Protein AF-A0A7S2XGD7-F1 (afdb_monomer)

Mean predicted aligned error: 7.57 Å

Organism: NCBI:txid641309

Foldseek 3Di:
DDDDPPDPPPQDWKKKKKWQAADDAPDVPPLFFWWKWKDPDPPDHIDTDGRGHGDMDIDRPSRIDIDTDDGNPPDDDDDQPDDPPWDWDWDDPDPQWIFIATPNDGRDIDGSNVDMDMDMDD

Sequence (122 aa):
MQFSGLFQDKFIHQVQVVAYIHSWDPIEEEQRKGDFVYWDQPNEPPKSVAPVPRAGSAVDGSKTVHAARVYWADRQPPIPKIRKEKETRLTYKGNDQWSVVSDGESIGKYTTDDLRISVVYR

Radius of gyration: 17.85 Å; Cα contacts (8 Å, |Δi|>4): 205; chains: 1; bounding box: 57×27×37 Å

Secondary structure (DSSP, 8-state):
----TT--------EEEEEE-------GGG-----EEEESSTTSPPEEE---TT-EEEEETTT-EEEEPPTTTT--S------TTS-EEEEEEETTEEEEEETTEEEEEE-GGG-EEEEEE-

pLDDT: mean 84.83, std 13.04, range [33.34, 95.69]

Solvent-accessible surface area (backbone atoms only — not comparable to full-atom values): 7571 Å² total; per-residue (Å²): 142,87,82,71,94,81,67,77,74,76,81,66,68,25,46,30,36,41,36,32,66,18,81,64,74,70,48,88,86,71,56,56,54,38,27,44,31,35,39,94,53,89,96,52,81,68,47,73,44,74,52,46,49,68,37,71,50,76,44,53,51,68,77,44,54,68,54,63,46,62,62,41,74,86,59,83,71,80,76,60,86,78,55,90,93,49,65,70,47,81,41,81,74,56,95,64,32,34,32,35,30,43,86,87,41,77,63,42,79,41,42,56,67,76,43,71,51,74,49,80,47,113

Structure (mmCIF, N/CA/C/O backbone):
data_AF-A0A7S2XGD7-F1
#
_entry.id   AF-A0A7S2XGD7-F1
#
loop_
_atom_site.group_PDB
_atom_site.id
_atom_site.type_symbol
_atom_site.label_atom_id
_atom_site.label_alt_id
_atom_site.label_comp_id
_atom_site.label_asym_id
_atom_site.label_entity_id
_atom_site.label_seq_id
_atom_site.pdbx_PDB_ins_code
_atom_site.Cartn_x
_atom_site.Cartn_y
_atom_site.Cartn_z
_atom_site.occupancy
_atom_site.B_iso_or_equiv
_atom_site.auth_seq_id
_atom_site.auth_comp_id
_atom_site.auth_asym_id
_atom_site.auth_atom_id
_atom_site.pdbx_PDB_model_num
ATOM 1 N N . MET A 1 1 ? 31.431 3.378 2.631 1.00 33.34 1 MET A N 1
ATOM 2 C CA . MET A 1 1 ? 32.076 3.914 3.847 1.00 33.34 1 MET A CA 1
ATOM 3 C C . MET A 1 1 ? 32.319 2.745 4.783 1.00 33.34 1 MET A C 1
ATOM 5 O O . MET A 1 1 ? 31.354 2.084 5.128 1.00 33.34 1 MET A O 1
ATOM 9 N N . GLN A 1 2 ? 33.573 2.439 5.118 1.00 43.94 2 GLN A N 1
ATOM 10 C CA . GLN A 1 2 ? 33.912 1.381 6.072 1.00 43.94 2 GLN A CA 1
ATOM 11 C C . GLN A 1 2 ? 35.097 1.872 6.907 1.00 43.94 2 GLN A C 1
ATOM 13 O O . GLN A 1 2 ? 36.187 2.070 6.378 1.00 43.94 2 GLN A O 1
ATOM 18 N N . PHE A 1 3 ? 34.864 2.143 8.189 1.00 47.12 3 PHE A N 1
ATOM 19 C CA . PHE A 1 3 ? 35.902 2.534 9.139 1.00 47.12 3 PHE A CA 1
ATOM 20 C C . PHE A 1 3 ? 35.493 1.980 10.508 1.00 47.12 3 PHE A C 1
ATOM 22 O O . PHE A 1 3 ? 34.438 2.328 11.026 1.00 47.12 3 PHE A O 1
ATOM 29 N N . SER A 1 4 ? 36.322 1.099 11.069 1.00 61.97 4 SER A N 1
ATOM 30 C CA . SER A 1 4 ? 36.101 0.283 12.277 1.00 61.97 4 SER A CA 1
ATOM 31 C C . SER A 1 4 ? 35.211 -0.955 12.074 1.00 61.97 4 SER A C 1
ATOM 33 O O . SER A 1 4 ? 33.992 -0.877 11.968 1.00 61.97 4 SER A O 1
ATOM 35 N N . GLY A 1 5 ? 35.817 -2.145 12.070 1.00 54.28 5 GLY A N 1
ATOM 36 C CA . GLY A 1 5 ? 35.130 -3.447 12.063 1.00 54.28 5 GLY A CA 1
ATOM 37 C C . GLY A 1 5 ? 34.332 -3.766 13.340 1.00 54.28 5 GLY A C 1
ATOM 38 O O . GLY A 1 5 ? 34.249 -4.927 13.721 1.00 54.28 5 GLY A O 1
ATOM 39 N N . LEU A 1 6 ? 33.786 -2.747 14.012 1.00 55.78 6 LEU A N 1
ATOM 40 C CA . LEU A 1 6 ? 32.888 -2.848 15.168 1.00 55.78 6 LEU A CA 1
ATOM 41 C C . LEU A 1 6 ? 31.413 -2.931 14.750 1.00 55.78 6 LEU A C 1
ATOM 43 O O . LEU A 1 6 ? 30.586 -3.425 15.509 1.00 55.78 6 LEU A O 1
ATOM 47 N N . PHE A 1 7 ? 31.096 -2.509 13.525 1.00 55.12 7 PHE A N 1
ATOM 48 C CA . PHE A 1 7 ? 29.785 -2.670 12.907 1.00 55.12 7 PHE A CA 1
ATOM 49 C C . PHE A 1 7 ? 29.851 -3.824 11.908 1.00 55.12 7 PHE A C 1
ATOM 51 O O . PHE A 1 7 ? 29.968 -3.624 10.699 1.00 55.12 7 PHE A O 1
ATOM 58 N N . GLN A 1 8 ? 29.807 -5.064 12.404 1.00 55.03 8 GLN A N 1
ATOM 59 C CA . GLN A 1 8 ? 29.226 -6.115 11.575 1.00 55.03 8 GLN A CA 1
ATOM 60 C C . GLN A 1 8 ? 27.733 -5.811 11.514 1.00 55.03 8 GLN A C 1
ATOM 62 O O . GLN A 1 8 ? 26.977 -6.232 12.388 1.00 55.03 8 GLN A O 1
ATOM 67 N N . ASP A 1 9 ? 27.322 -5.019 10.522 1.00 62.19 9 ASP A N 1
ATOM 68 C CA . ASP A 1 9 ? 25.911 -4.861 10.197 1.00 62.19 9 ASP A CA 1
ATOM 69 C C . ASP A 1 9 ? 25.382 -6.259 9.892 1.00 62.19 9 ASP A C 1
ATOM 71 O O . ASP A 1 9 ? 25.621 -6.827 8.823 1.00 62.19 9 ASP A O 1
ATOM 75 N N . LYS A 1 10 ? 24.713 -6.868 10.875 1.00 71.44 10 LYS A N 1
ATOM 76 C CA . LYS A 1 10 ? 23.968 -8.093 10.642 1.00 71.44 10 LYS A CA 1
ATOM 77 C C . LYS A 1 10 ? 22.904 -7.723 9.625 1.00 71.44 10 LYS A C 1
ATOM 79 O O . LYS A 1 10 ? 21.936 -7.042 9.956 1.00 71.44 10 LYS A O 1
ATOM 84 N N . PHE A 1 11 ? 23.113 -8.141 8.384 1.00 78.31 11 PHE A N 1
ATOM 85 C CA . PHE A 1 11 ? 22.144 -7.918 7.333 1.00 78.31 11 PHE A CA 1
ATOM 86 C C . PHE A 1 11 ? 20.839 -8.615 7.726 1.00 78.31 11 PHE A C 1
ATOM 88 O O . PHE A 1 11 ? 20.811 -9.833 7.920 1.00 78.31 11 PHE A O 1
ATOM 95 N N . ILE A 1 12 ? 19.773 -7.836 7.895 1.00 83.12 12 ILE A N 1
ATOM 96 C CA . ILE A 1 12 ? 18.440 -8.369 8.160 1.00 83.12 12 ILE A CA 1
ATOM 97 C C . ILE A 1 12 ? 17.745 -8.512 6.817 1.00 83.12 12 ILE A C 1
ATOM 99 O O . ILE A 1 12 ? 17.392 -7.521 6.178 1.00 83.12 12 ILE A O 1
ATOM 103 N N . HIS A 1 13 ? 17.570 -9.757 6.388 1.00 87.38 13 HIS A N 1
ATOM 104 C CA . HIS A 1 13 ? 16.748 -10.055 5.229 1.00 87.38 13 HIS A CA 1
ATOM 105 C C . HIS A 1 13 ? 15.318 -9.605 5.508 1.00 87.38 13 HIS A C 1
ATOM 107 O O . HIS A 1 13 ? 14.773 -9.873 6.575 1.00 87.38 13 HIS A O 1
ATOM 113 N N . GLN A 1 1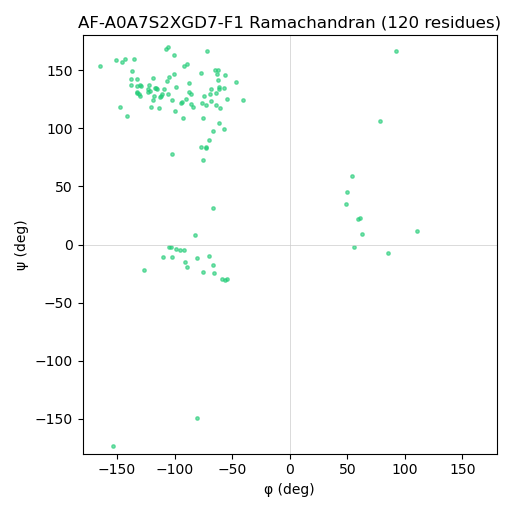4 ? 14.715 -8.917 4.547 1.00 91.19 14 GLN A N 1
ATOM 114 C CA . GLN A 1 14 ? 13.352 -8.435 4.676 1.00 91.19 14 GLN A CA 1
ATOM 115 C C . GLN A 1 14 ? 12.578 -8.765 3.408 1.00 91.19 14 GLN A C 1
ATOM 117 O O . GLN A 1 14 ? 13.022 -8.446 2.307 1.00 91.19 14 GLN A O 1
ATOM 122 N N . VAL A 1 15 ? 11.387 -9.335 3.564 1.00 92.88 15 VAL A N 1
ATOM 123 C CA . VAL A 1 15 ? 10.391 -9.388 2.489 1.00 92.88 15 VAL A CA 1
ATOM 124 C C . VAL A 1 15 ? 9.353 -8.321 2.789 1.00 92.88 15 VAL A C 1
ATOM 126 O O . VAL A 1 15 ? 8.778 -8.292 3.879 1.00 92.88 15 VAL A O 1
ATOM 129 N N . GLN A 1 16 ? 9.128 -7.422 1.834 1.00 93.56 16 GLN A N 1
ATOM 130 C CA . GLN A 1 16 ? 8.061 -6.436 1.936 1.00 93.56 16 GLN A CA 1
ATOM 131 C C . GLN A 1 16 ? 6.987 -6.741 0.904 1.00 93.56 16 GLN A C 1
ATOM 133 O O . GLN A 1 16 ? 7.276 -6.895 -0.282 1.00 93.56 16 GLN A O 1
ATOM 138 N N . VAL A 1 17 ? 5.749 -6.827 1.381 1.00 93.06 17 VAL A N 1
ATOM 139 C CA . VAL A 1 17 ? 4.570 -7.123 0.574 1.00 93.06 17 VAL A CA 1
ATOM 140 C C . VAL A 1 17 ? 3.629 -5.932 0.623 1.00 93.06 17 VAL A C 1
ATOM 142 O O . VAL A 1 17 ? 3.355 -5.391 1.694 1.00 93.06 17 VAL A O 1
AT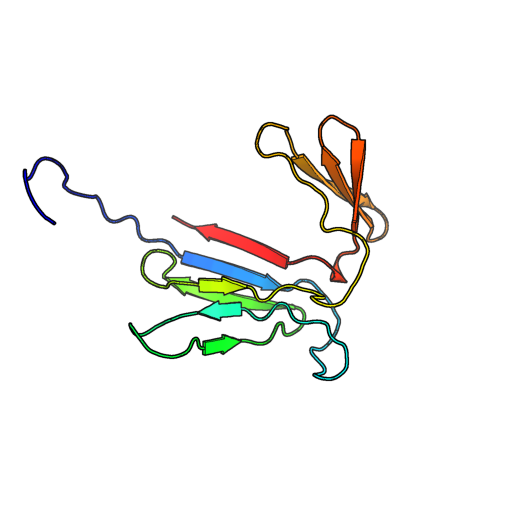OM 145 N N . VAL A 1 18 ? 3.112 -5.542 -0.534 1.00 93.44 18 VAL A N 1
ATOM 146 C CA . VAL A 1 18 ? 2.041 -4.556 -0.675 1.00 93.44 18 VAL A CA 1
ATOM 147 C C . VAL A 1 18 ? 0.858 -5.251 -1.332 1.00 93.44 18 VAL A C 1
ATOM 149 O O . VAL A 1 18 ? 1.013 -5.825 -2.406 1.00 93.44 18 VAL A O 1
ATOM 152 N N . ALA A 1 19 ? -0.308 -5.210 -0.691 1.00 93.31 19 ALA A N 1
ATOM 153 C CA . ALA A 1 19 ? -1.528 -5.857 -1.157 1.00 93.31 19 ALA A CA 1
ATOM 154 C C . ALA A 1 19 ? -2.668 -4.848 -1.315 1.00 93.31 19 ALA A C 1
ATOM 156 O O . ALA A 1 19 ? -2.925 -4.023 -0.430 1.00 93.31 19 ALA A O 1
ATOM 157 N N . TYR A 1 20 ? -3.358 -4.949 -2.443 1.00 93.06 20 TYR A N 1
ATOM 158 C CA . TYR A 1 20 ? -4.541 -4.178 -2.787 1.00 93.06 20 TYR A CA 1
ATOM 159 C C . TYR A 1 20 ? -5.773 -4.984 -2.400 1.00 93.06 20 TYR A C 1
ATOM 161 O O . TYR A 1 20 ? -5.936 -6.112 -2.853 1.00 93.06 20 TYR A O 1
ATOM 169 N N . ILE A 1 21 ? -6.628 -4.429 -1.543 1.00 92.12 21 ILE A N 1
ATOM 170 C CA . ILE A 1 21 ? -7.835 -5.126 -1.064 1.00 92.12 21 ILE A CA 1
ATOM 171 C C . ILE A 1 21 ? -9.122 -4.603 -1.707 1.00 92.12 21 ILE A C 1
ATOM 173 O O . ILE A 1 21 ? -10.194 -5.140 -1.448 1.00 92.12 21 ILE A O 1
ATOM 177 N N . HIS A 1 22 ? -9.002 -3.589 -2.560 1.00 91.88 22 HIS A N 1
ATOM 178 C CA . HIS A 1 22 ? -10.108 -3.006 -3.299 1.00 91.88 22 HIS A CA 1
ATOM 179 C C . HIS A 1 22 ? -10.631 -3.919 -4.412 1.00 91.88 22 HIS A C 1
ATOM 181 O O . HIS A 1 22 ? -9.992 -4.899 -4.816 1.00 91.88 22 HIS A O 1
ATOM 187 N N . SER A 1 23 ? -11.804 -3.550 -4.920 1.00 91.69 23 SER A N 1
ATOM 188 C CA . SER A 1 23 ? -12.543 -4.263 -5.961 1.00 91.69 23 SER A CA 1
ATOM 189 C C . SER A 1 23 ? -12.593 -3.544 -7.313 1.00 91.69 23 SER A C 1
ATOM 191 O O . SER A 1 23 ? -12.983 -4.164 -8.297 1.00 91.69 23 SER A O 1
ATOM 193 N N . TRP A 1 24 ? -12.174 -2.275 -7.382 1.00 89.06 24 TRP A N 1
ATOM 194 C CA . TRP A 1 24 ? -12.142 -1.505 -8.630 1.00 89.06 24 TRP A CA 1
ATOM 195 C C . TRP A 1 24 ? -10.962 -1.890 -9.530 1.00 89.06 24 TRP A C 1
ATOM 197 O O . TRP A 1 24 ? -9.884 -2.227 -9.036 1.00 89.06 24 TRP A O 1
ATOM 207 N N . ASP A 1 25 ? -11.173 -1.799 -10.844 1.00 87.94 25 ASP A N 1
ATOM 208 C CA . ASP A 1 25 ? -10.147 -2.026 -11.861 1.00 87.94 25 ASP A CA 1
ATOM 209 C C . ASP A 1 25 ? -9.376 -0.731 -12.165 1.00 87.94 25 ASP A C 1
ATOM 211 O O . ASP A 1 25 ? -9.984 0.338 -12.263 1.00 87.94 25 ASP A O 1
ATOM 215 N N . PRO A 1 26 ? -8.043 -0.784 -12.336 1.00 79.06 26 PRO A N 1
ATOM 216 C CA . PRO A 1 26 ? -7.247 0.382 -12.700 1.00 79.06 26 PRO A CA 1
ATOM 217 C C . PRO A 1 26 ? -7.489 0.762 -14.166 1.00 79.06 26 PRO A C 1
ATOM 219 O O . PRO A 1 26 ? -6.732 0.383 -15.058 1.00 79.06 26 PRO A O 1
ATOM 222 N N . ILE A 1 27 ? -8.555 1.518 -14.421 1.00 74.19 27 ILE A N 1
ATOM 223 C 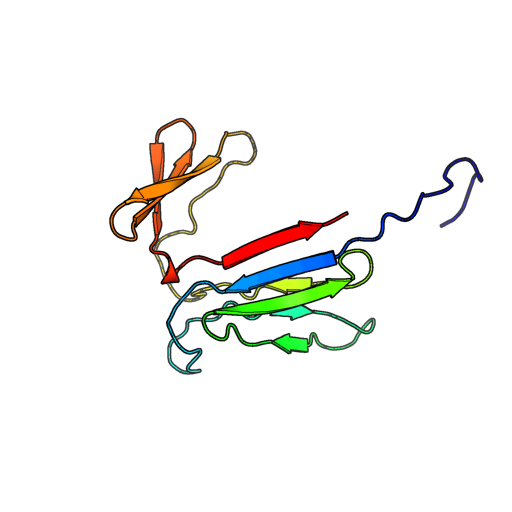CA . ILE A 1 27 ? -8.827 2.123 -15.727 1.00 74.19 27 ILE A CA 1
ATOM 224 C C . ILE A 1 27 ? -8.070 3.454 -15.792 1.00 74.19 27 ILE A C 1
ATOM 226 O O . ILE A 1 27 ? -8.157 4.269 -14.871 1.00 74.19 27 ILE A O 1
ATOM 230 N N . GLU A 1 28 ? -7.308 3.688 -16.867 1.00 62.34 28 GLU A N 1
ATOM 231 C CA . GLU A 1 28 ? -6.435 4.870 -16.977 1.00 62.34 28 GLU A CA 1
ATOM 232 C C . GLU A 1 28 ? -7.179 6.205 -16.809 1.00 62.34 28 GLU A C 1
ATOM 234 O O . GLU A 1 28 ? -6.603 7.156 -16.273 1.00 62.34 28 GLU A O 1
ATOM 239 N N . GLU A 1 29 ? -8.451 6.252 -17.210 1.00 59.25 29 GLU A N 1
ATOM 240 C CA . GLU A 1 29 ? -9.3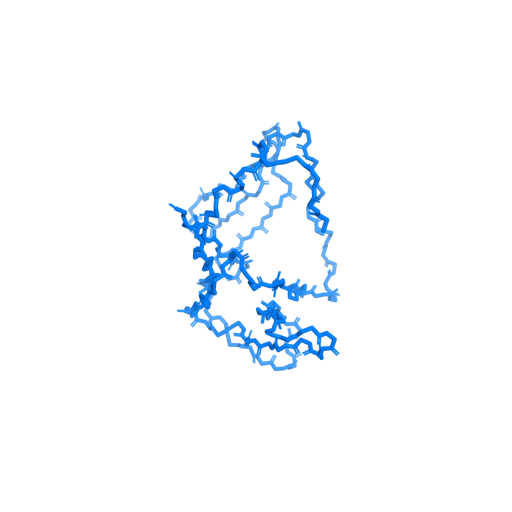14 7.436 -17.183 1.00 59.25 29 GLU A CA 1
ATOM 241 C C . GLU A 1 29 ? -9.823 7.801 -15.775 1.00 59.25 29 GLU A C 1
ATOM 243 O O . GLU A 1 29 ? -10.108 8.969 -15.515 1.00 59.25 29 GLU A O 1
ATOM 248 N N . GLU A 1 30 ? -9.894 6.857 -14.826 1.00 61.69 30 GLU A N 1
ATOM 249 C CA . GLU A 1 30 ? -10.582 7.076 -13.540 1.00 61.69 30 GLU A CA 1
ATOM 250 C C . GLU A 1 30 ? -9.750 7.812 -12.467 1.00 61.69 30 GLU A C 1
ATOM 252 O O . GLU A 1 30 ? -10.181 7.917 -11.320 1.00 61.69 30 GLU A O 1
ATOM 257 N N . GLN A 1 31 ? -8.560 8.341 -12.785 1.00 67.44 31 GLN A N 1
ATOM 258 C CA . GLN A 1 31 ? -7.646 9.040 -11.845 1.00 67.44 31 GLN A CA 1
ATOM 259 C C . GLN A 1 31 ? -7.230 8.230 -10.586 1.00 67.44 31 GLN A C 1
ATOM 261 O O . GLN A 1 31 ? -6.399 8.686 -9.788 1.00 67.44 31 GLN A O 1
ATOM 266 N N . ARG A 1 32 ? -7.739 7.003 -10.406 1.00 77.06 32 ARG A N 1
ATOM 267 C CA . ARG A 1 32 ? -7.405 6.088 -9.307 1.00 77.06 32 ARG A CA 1
ATOM 268 C C . ARG A 1 32 ? -6.049 5.437 -9.579 1.00 77.06 32 ARG A C 1
ATOM 270 O O . ARG A 1 32 ? -5.949 4.365 -10.163 1.00 77.06 32 ARG A O 1
ATOM 277 N N . LYS A 1 33 ? -4.978 6.145 -9.208 1.00 82.62 33 LYS A N 1
ATOM 278 C CA . LYS A 1 33 ? -3.598 5.623 -9.219 1.00 82.62 33 LYS A CA 1
ATOM 279 C C . LYS A 1 33 ? -3.342 4.778 -7.965 1.00 82.62 33 LYS A C 1
ATOM 281 O O . LYS A 1 33 ? -4.250 4.153 -7.436 1.00 82.62 33 LYS A O 1
ATOM 286 N N . GLY A 1 34 ? -2.111 4.750 -7.467 1.00 87.12 34 GLY A N 1
ATOM 287 C CA . GLY A 1 34 ? -1.717 3.872 -6.362 1.00 87.12 34 GLY A CA 1
ATOM 288 C C . GLY A 1 34 ? -0.767 2.759 -6.783 1.00 87.12 34 GLY A C 1
ATOM 289 O O . GLY A 1 34 ? -0.530 1.852 -5.984 1.00 87.12 34 GLY A O 1
ATOM 290 N N . ASP A 1 35 ? -0.218 2.843 -7.999 1.00 92.12 35 ASP A N 1
ATOM 291 C CA . ASP A 1 35 ? 0.777 1.913 -8.534 1.00 92.12 35 ASP A CA 1
ATOM 292 C C . ASP A 1 35 ? 1.886 1.637 -7.517 1.00 92.12 35 ASP A C 1
ATOM 294 O O . ASP A 1 35 ? 2.376 2.547 -6.831 1.00 92.12 35 ASP A O 1
ATOM 298 N N . PHE A 1 36 ? 2.297 0.376 -7.450 1.00 94.19 36 PHE A N 1
ATOM 299 C CA . PHE A 1 36 ? 3.515 -0.015 -6.765 1.00 94.19 36 PHE A CA 1
ATOM 300 C C . PHE A 1 36 ? 4.695 0.360 -7.658 1.00 94.19 36 PHE A C 1
ATOM 302 O O . PHE A 1 36 ? 4.761 -0.078 -8.804 1.00 94.19 36 PHE A O 1
ATOM 309 N N . VAL A 1 37 ? 5.605 1.192 -7.156 1.00 95.00 37 VAL A N 1
ATOM 310 C CA . VAL A 1 37 ? 6.734 1.734 -7.922 1.00 95.00 37 VAL A CA 1
ATOM 311 C C . VAL A 1 37 ? 8.028 1.209 -7.325 1.00 95.00 37 VAL A C 1
ATOM 313 O O . VAL A 1 37 ? 8.182 1.254 -6.108 1.00 95.00 37 VAL A O 1
ATOM 316 N N . TYR A 1 38 ? 8.961 0.732 -8.145 1.00 95.31 38 TYR A N 1
ATOM 317 C CA . TYR A 1 38 ? 10.230 0.189 -7.663 1.00 95.31 38 TYR A CA 1
ATOM 318 C C . TYR A 1 38 ? 11.395 0.470 -8.615 1.00 95.31 38 TYR A C 1
ATOM 320 O O . TYR A 1 38 ? 11.207 0.690 -9.811 1.00 95.31 38 TYR A O 1
ATOM 328 N N . TRP A 1 39 ? 12.604 0.448 -8.055 1.00 95.50 39 TRP A N 1
ATOM 329 C CA . TRP A 1 39 ? 13.866 0.581 -8.777 1.00 95.50 39 TRP A CA 1
ATOM 330 C C . TRP A 1 3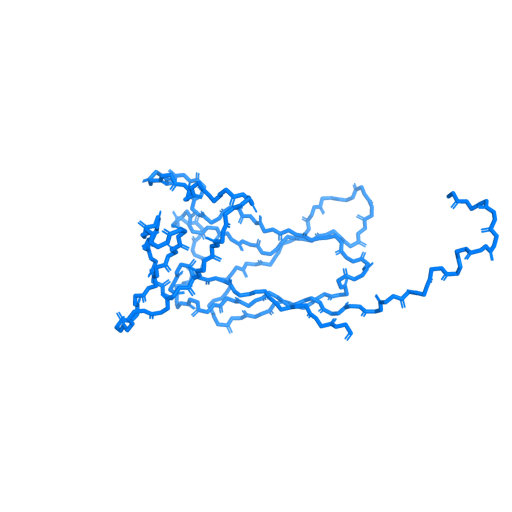9 ? 14.691 -0.675 -8.538 1.00 95.50 39 TRP A C 1
ATOM 332 O O . TRP A 1 39 ? 15.044 -0.982 -7.397 1.00 95.50 39 TRP A O 1
ATOM 342 N N . ASP A 1 40 ? 14.988 -1.402 -9.609 1.00 90.00 40 ASP A N 1
ATOM 343 C CA . ASP A 1 40 ? 15.839 -2.592 -9.575 1.00 90.00 40 ASP A CA 1
ATOM 344 C C . ASP A 1 40 ? 17.261 -2.330 -10.093 1.00 90.00 40 ASP A C 1
ATOM 346 O O . ASP A 1 40 ? 18.147 -3.155 -9.877 1.00 90.00 40 ASP A O 1
ATOM 350 N N . GLN A 1 41 ? 17.496 -1.168 -10.708 1.00 88.94 41 GLN A N 1
ATOM 351 C CA . GLN A 1 41 ? 18.806 -0.697 -11.154 1.00 88.94 41 GLN A CA 1
ATOM 352 C C . GLN A 1 41 ? 19.037 0.767 -10.730 1.00 88.94 41 GLN A C 1
ATOM 354 O O . GLN A 1 41 ? 18.107 1.582 -10.767 1.00 88.94 41 GLN A O 1
ATOM 359 N N . PRO A 1 42 ? 20.267 1.147 -10.338 1.00 87.69 42 PRO A N 1
ATOM 360 C CA . PRO A 1 42 ? 20.622 2.544 -10.109 1.00 87.69 42 PRO A CA 1
ATOM 361 C C . PRO A 1 42 ? 20.500 3.382 -11.390 1.00 87.69 42 PRO A C 1
ATOM 363 O O . PRO A 1 42 ? 20.912 2.946 -12.458 1.00 87.69 42 PRO A O 1
ATOM 366 N N . ASN A 1 43 ? 20.021 4.624 -11.265 1.00 89.69 43 ASN A N 1
ATOM 367 C CA . ASN A 1 43 ? 19.908 5.610 -12.354 1.00 89.69 43 ASN A CA 1
ATOM 368 C C . ASN A 1 43 ? 18.962 5.240 -13.512 1.00 89.69 43 ASN A C 1
ATOM 370 O O . ASN A 1 43 ? 18.924 5.958 -14.511 1.00 89.69 43 ASN A O 1
ATOM 374 N N . GLU A 1 44 ? 18.174 4.174 -13.383 1.00 93.06 44 GLU A N 1
ATOM 375 C CA . GLU A 1 44 ? 17.113 3.857 -14.338 1.00 93.06 44 GLU A CA 1
ATOM 376 C C . GLU A 1 44 ? 15.770 4.481 -13.920 1.00 93.06 44 GLU A C 1
ATOM 378 O O . GLU A 1 44 ? 15.526 4.716 -12.727 1.00 93.06 44 GLU A O 1
ATOM 383 N N . PRO A 1 45 ? 14.869 4.757 -14.883 1.00 95.50 45 PRO A N 1
ATOM 384 C CA . PRO A 1 45 ? 13.491 5.103 -14.570 1.00 95.50 45 PRO A CA 1
ATOM 385 C C . PRO A 1 45 ? 12.822 4.011 -13.720 1.00 95.50 45 PRO A C 1
ATOM 387 O O . PRO A 1 45 ? 13.088 2.825 -13.925 1.00 95.50 45 PRO A O 1
ATOM 390 N N . PRO A 1 46 ? 11.922 4.379 -12.793 1.00 95.38 46 PRO A N 1
ATOM 391 C CA . PRO A 1 46 ? 11.212 3.389 -12.004 1.00 95.38 46 PRO A CA 1
ATOM 392 C C . PRO A 1 46 ? 10.330 2.492 -12.868 1.00 95.38 46 PRO A C 1
ATOM 394 O O . PRO A 1 46 ? 9.681 2.946 -13.814 1.00 95.38 46 PRO A O 1
ATOM 397 N N . LYS A 1 47 ? 10.208 1.239 -12.440 1.00 95.69 47 LYS A N 1
ATOM 398 C CA . LYS A 1 47 ? 9.193 0.303 -12.922 1.00 95.69 47 LYS A CA 1
ATOM 399 C C . LYS A 1 47 ? 7.940 0.430 -12.064 1.00 95.69 47 LYS A C 1
ATOM 401 O O . LYS A 1 47 ? 8.002 0.856 -10.908 1.00 95.69 47 LYS A O 1
ATOM 406 N N . SER A 1 48 ? 6.791 0.069 -12.627 1.00 94.44 48 SER A N 1
ATOM 407 C CA . SER A 1 48 ? 5.515 0.135 -11.918 1.00 94.44 48 SER A CA 1
ATOM 408 C C . SER A 1 48 ? 4.640 -1.081 -12.166 1.00 94.44 48 SER A C 1
ATOM 410 O O . SER A 1 48 ? 4.551 -1.560 -13.295 1.00 94.44 48 SER A O 1
ATOM 412 N N . VAL A 1 49 ? 3.942 -1.517 -11.121 1.00 93.75 49 VAL A N 1
ATOM 413 C CA . VAL A 1 49 ? 2.876 -2.519 -11.184 1.00 93.75 49 VAL A CA 1
ATOM 414 C C . VAL A 1 49 ? 1.561 -1.827 -10.845 1.00 93.75 49 VAL A C 1
ATOM 416 O O . VAL A 1 49 ? 1.460 -1.153 -9.816 1.00 93.75 49 VAL A O 1
ATOM 419 N N . ALA A 1 50 ? 0.572 -1.976 -11.725 1.00 92.25 50 ALA A N 1
ATOM 420 C CA . ALA A 1 50 ? -0.753 -1.403 -11.528 1.00 92.25 50 ALA A CA 1
ATOM 421 C C . ALA A 1 50 ? -1.434 -1.994 -10.276 1.00 92.25 50 ALA A C 1
ATOM 423 O O . ALA A 1 50 ? -1.192 -3.159 -9.938 1.00 92.25 50 ALA A O 1
ATOM 424 N N . PRO A 1 51 ? -2.302 -1.228 -9.594 1.00 91.69 51 PRO A N 1
ATOM 425 C CA . PRO A 1 51 ? -3.054 -1.693 -8.438 1.00 91.69 51 PRO A CA 1
ATOM 426 C C . PRO A 1 51 ? -4.202 -2.602 -8.896 1.00 91.69 51 PRO A C 1
ATOM 428 O O . PRO A 1 51 ? -5.354 -2.197 -8.941 1.00 91.69 51 PRO A O 1
ATOM 431 N N . VAL A 1 52 ? -3.886 -3.823 -9.325 1.00 92.44 52 VAL A N 1
ATOM 432 C CA . VAL A 1 52 ? -4.905 -4.792 -9.752 1.00 92.44 52 VAL A CA 1
ATOM 433 C C . VAL A 1 52 ? -5.727 -5.224 -8.527 1.00 92.44 52 VAL A C 1
ATOM 435 O O . VAL A 1 52 ? -5.133 -5.528 -7.483 1.00 92.44 52 VAL A O 1
ATOM 438 N N . PRO A 1 53 ? -7.071 -5.271 -8.615 1.00 92.81 53 PRO A N 1
ATOM 439 C CA . PRO A 1 53 ? -7.909 -5.614 -7.474 1.00 92.81 53 PRO A CA 1
ATOM 440 C C . PRO A 1 53 ? -7.557 -6.986 -6.895 1.00 92.81 53 PRO A C 1
ATOM 442 O O . PRO A 1 53 ? -7.399 -7.974 -7.617 1.00 92.81 53 PRO A O 1
ATOM 445 N N . ARG A 1 54 ? -7.456 -7.047 -5.562 1.00 92.38 54 ARG A N 1
ATOM 446 C CA . ARG A 1 54 ? -7.108 -8.257 -4.791 1.00 92.38 54 ARG A CA 1
ATOM 447 C C . ARG A 1 54 ? -5.743 -8.870 -5.145 1.00 92.38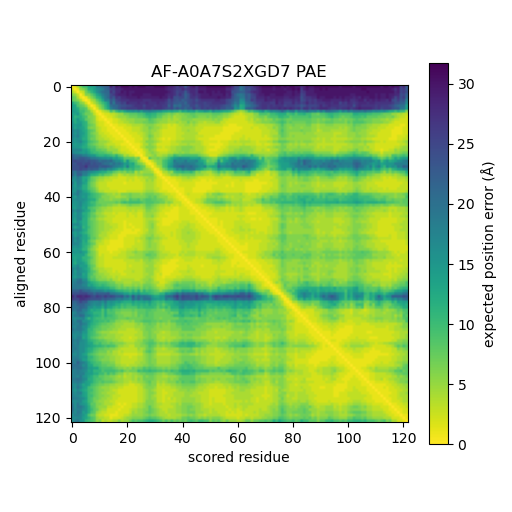 54 ARG A C 1
ATOM 449 O O . ARG A 1 54 ? -5.518 -10.050 -4.877 1.00 92.38 54 ARG A O 1
ATOM 456 N N . ALA A 1 55 ? -4.828 -8.087 -5.719 1.00 93.19 55 ALA A N 1
ATOM 457 C CA . ALA A 1 55 ? -3.467 -8.516 -6.032 1.00 93.19 55 ALA A CA 1
ATOM 458 C C . ALA A 1 55 ? -2.443 -8.024 -4.997 1.00 93.19 55 ALA A C 1
ATOM 460 O O . ALA A 1 55 ? -2.680 -7.085 -4.233 1.00 93.19 55 ALA A O 1
ATOM 461 N N . GLY A 1 56 ? -1.264 -8.649 -4.997 1.00 92.62 56 GLY A N 1
ATOM 462 C CA . GLY A 1 56 ? -0.139 -8.245 -4.163 1.00 92.62 56 GLY A CA 1
ATOM 463 C C . GLY A 1 56 ? 1.183 -8.260 -4.920 1.00 92.62 56 GLY A C 1
ATOM 464 O O . GLY A 1 56 ? 1.378 -9.052 -5.837 1.00 92.62 56 GLY A O 1
ATOM 465 N N . SER A 1 57 ? 2.092 -7.374 -4.523 1.00 94.62 57 SER A N 1
ATOM 466 C CA . SER A 1 57 ? 3.482 -7.325 -4.984 1.00 94.62 57 SER A CA 1
ATOM 467 C C . SER A 1 57 ? 4.412 -7.585 -3.805 1.00 94.62 57 SER A C 1
ATOM 469 O O . SER A 1 57 ? 4.216 -7.015 -2.731 1.00 94.62 57 SER A O 1
ATOM 471 N N . ALA A 1 58 ? 5.419 -8.433 -4.000 1.00 94.69 58 ALA A N 1
ATOM 472 C CA . ALA A 1 58 ? 6.432 -8.745 -2.999 1.00 94.69 58 ALA A CA 1
ATOM 473 C C . ALA A 1 58 ? 7.826 -8.421 -3.542 1.00 94.69 58 ALA A C 1
ATOM 475 O O . ALA A 1 58 ? 8.129 -8.727 -4.694 1.00 94.69 58 ALA A O 1
ATOM 476 N N . VAL A 1 59 ? 8.669 -7.817 -2.707 1.00 94.44 59 VAL A N 1
ATOM 477 C CA . VAL A 1 59 ? 10.058 -7.477 -3.042 1.00 94.44 59 VAL A CA 1
ATOM 478 C C . VAL A 1 59 ? 11.002 -7.852 -1.905 1.00 94.44 59 VAL A C 1
ATOM 480 O O . VAL A 1 59 ? 10.590 -7.955 -0.744 1.00 94.44 59 VAL A O 1
ATOM 483 N N . ASP A 1 60 ? 12.288 -7.999 -2.229 1.00 93.56 60 ASP A N 1
ATOM 484 C CA . ASP A 1 60 ? 13.349 -7.948 -1.222 1.00 93.56 60 ASP A CA 1
ATOM 485 C C . ASP A 1 60 ? 13.391 -6.517 -0.661 1.00 93.56 60 ASP A C 1
ATOM 487 O O . ASP A 1 60 ? 13.963 -5.605 -1.266 1.00 93.56 60 ASP A O 1
ATOM 491 N N . GLY A 1 61 ? 12.747 -6.318 0.490 1.00 90.75 61 GLY A N 1
ATOM 492 C CA . GLY A 1 61 ? 12.608 -5.023 1.154 1.00 90.75 61 GLY A CA 1
ATOM 493 C C . GLY A 1 61 ? 13.916 -4.496 1.744 1.00 90.75 61 GLY A C 1
ATOM 494 O O . GLY A 1 61 ? 13.967 -3.339 2.148 1.00 90.75 61 GLY A O 1
ATOM 495 N N . SER A 1 62 ? 14.967 -5.322 1.779 1.00 89.12 62 SER A N 1
ATOM 496 C CA . SER A 1 62 ? 16.304 -4.918 2.226 1.00 89.12 62 SER A CA 1
ATOM 497 C C . SER A 1 62 ? 17.190 -4.401 1.087 1.00 89.12 62 SER A C 1
ATOM 499 O O . SER A 1 62 ? 18.207 -3.759 1.348 1.00 89.12 62 SER A O 1
ATOM 501 N N . LYS A 1 63 ? 16.807 -4.650 -0.175 1.00 90.25 63 LYS A N 1
ATOM 502 C CA . LYS A 1 63 ? 17.609 -4.294 -1.361 1.00 90.25 63 LYS A CA 1
ATOM 503 C C . LYS A 1 63 ? 16.863 -3.476 -2.409 1.00 90.25 63 LYS A C 1
ATOM 505 O O . LYS A 1 63 ? 17.500 -2.800 -3.208 1.00 90.25 63 LYS A O 1
ATOM 510 N N . THR A 1 64 ? 15.535 -3.535 -2.418 1.00 92.00 64 THR A N 1
ATOM 511 C CA . THR A 1 64 ? 14.711 -2.891 -3.445 1.00 92.00 64 THR A CA 1
ATOM 512 C C . THR A 1 64 ? 14.171 -1.571 -2.923 1.00 92.00 64 THR A C 1
ATOM 514 O O . THR A 1 64 ? 13.344 -1.552 -2.007 1.00 92.00 64 THR A O 1
ATOM 517 N N . VAL A 1 65 ? 14.588 -0.458 -3.530 1.00 92.12 65 VAL A N 1
ATOM 518 C CA . VAL A 1 65 ? 13.926 0.831 -3.299 1.00 92.12 65 VAL A CA 1
ATOM 519 C C . VAL A 1 65 ? 12.551 0.766 -3.944 1.00 92.12 65 VAL A C 1
ATOM 521 O O . VAL A 1 65 ? 12.416 0.386 -5.107 1.00 92.12 65 VAL A O 1
ATOM 524 N N . HIS A 1 66 ? 11.520 1.120 -3.189 1.00 93.69 66 HIS A N 1
ATOM 525 C CA . HIS A 1 66 ? 10.151 1.084 -3.671 1.00 93.69 66 HIS A CA 1
ATOM 526 C C . HIS A 1 66 ? 9.292 2.140 -2.978 1.00 93.69 66 HIS A C 1
ATOM 528 O O . HIS A 1 66 ? 9.620 2.652 -1.907 1.00 93.69 66 HIS A O 1
ATOM 534 N N . ALA A 1 67 ? 8.193 2.486 -3.630 1.00 91.94 67 ALA A N 1
ATOM 535 C CA . ALA A 1 67 ? 7.274 3.530 -3.237 1.00 91.94 67 ALA A CA 1
ATOM 536 C C . ALA A 1 67 ? 5.875 3.227 -3.788 1.00 91.94 67 ALA A C 1
ATOM 538 O O . ALA A 1 67 ? 5.597 2.175 -4.365 1.00 91.94 67 ALA A O 1
ATOM 539 N N . ALA A 1 68 ? 4.980 4.185 -3.605 1.00 89.75 68 ALA A N 1
ATOM 540 C CA . ALA A 1 68 ? 3.635 4.146 -4.129 1.00 89.75 68 ALA A CA 1
ATOM 541 C C . ALA A 1 68 ? 3.330 5.450 -4.842 1.00 89.75 68 ALA A C 1
ATOM 543 O O . ALA A 1 68 ? 3.627 6.519 -4.300 1.00 89.75 68 ALA A O 1
ATOM 544 N N . ARG A 1 69 ? 2.686 5.379 -6.009 1.00 89.06 69 ARG A N 1
ATOM 545 C CA . ARG A 1 69 ? 2.065 6.583 -6.565 1.00 89.06 69 ARG A CA 1
ATOM 546 C C . ARG A 1 69 ? 0.936 7.055 -5.655 1.00 89.06 69 ARG A C 1
ATOM 548 O O . ARG A 1 69 ? 0.294 6.258 -4.971 1.00 89.06 69 ARG A O 1
ATOM 555 N N . VAL A 1 70 ? 0.701 8.362 -5.657 1.00 84.06 70 VAL A N 1
ATOM 556 C CA . VAL A 1 70 ? -0.366 8.978 -4.866 1.00 84.06 70 VAL A CA 1
ATOM 557 C C . VAL A 1 70 ? -1.716 8.474 -5.376 1.00 84.06 70 VAL A C 1
ATOM 559 O O . VAL A 1 70 ? -2.046 8.651 -6.547 1.00 84.06 70 VAL A O 1
ATOM 562 N N . TYR A 1 71 ? -2.482 7.827 -4.499 1.00 83.62 71 TYR A N 1
ATOM 563 C CA . TYR A 1 71 ? -3.866 7.437 -4.757 1.00 83.62 71 TYR A CA 1
ATOM 564 C C . TYR A 1 71 ? -4.733 8.701 -4.840 1.00 83.62 71 TYR A C 1
ATOM 566 O O . TYR A 1 71 ? -4.714 9.505 -3.911 1.00 83.62 71 TYR A O 1
ATOM 574 N N . TRP A 1 72 ? -5.449 8.882 -5.956 1.00 80.56 72 TRP A N 1
ATOM 575 C CA . TRP A 1 72 ? -6.291 10.056 -6.247 1.00 80.56 72 TRP A CA 1
ATOM 576 C C . TRP A 1 72 ? -5.542 11.390 -6.118 1.00 80.56 72 TRP A C 1
ATOM 578 O O . TRP A 1 72 ? -5.932 12.269 -5.352 1.00 80.56 72 TRP A O 1
ATOM 588 N N . ALA A 1 73 ? -4.467 11.545 -6.895 1.00 74.44 73 ALA A N 1
ATOM 589 C CA . ALA A 1 73 ? -3.624 12.743 -6.877 1.00 74.44 73 ALA A CA 1
ATOM 590 C C . ALA A 1 73 ? -4.400 14.061 -7.096 1.00 74.44 73 ALA A C 1
ATOM 592 O O . ALA A 1 73 ? -4.008 15.088 -6.545 1.00 74.44 73 ALA A O 1
ATOM 593 N N . ASP A 1 74 ? -5.511 14.012 -7.838 1.00 75.25 74 ASP A N 1
ATOM 594 C CA . ASP A 1 74 ? -6.285 15.192 -8.240 1.00 75.25 74 ASP A CA 1
ATOM 595 C C . ASP A 1 74 ? -7.478 15.505 -7.314 1.00 75.25 74 ASP A C 1
ATOM 597 O O . ASP A 1 74 ? -8.154 16.521 -7.494 1.00 75.25 74 ASP A O 1
ATOM 601 N N . ARG A 1 75 ? -7.776 14.663 -6.309 1.00 71.50 75 ARG A N 1
ATOM 602 C CA . ARG A 1 75 ? -8.944 14.878 -5.435 1.00 71.50 75 ARG A CA 1
ATOM 603 C C . ARG A 1 75 ? -8.618 15.785 -4.254 1.00 71.50 75 ARG A C 1
ATOM 605 O O . ARG A 1 75 ? -7.700 15.532 -3.483 1.00 71.50 75 ARG A O 1
ATOM 612 N N . GLN A 1 76 ? -9.475 16.781 -4.046 1.00 56.75 76 GLN A N 1
ATOM 613 C CA . GLN A 1 76 ? -9.721 17.378 -2.731 1.00 56.75 76 GLN A CA 1
ATOM 614 C C . GLN A 1 76 ? -10.926 16.651 -2.113 1.00 56.75 76 GLN A C 1
ATOM 616 O O . GLN A 1 76 ? -11.955 16.536 -2.781 1.00 56.75 76 GLN A O 1
ATOM 621 N N . PRO A 1 77 ? -10.807 16.037 -0.922 1.00 54.81 77 PRO A N 1
ATOM 622 C CA . PRO A 1 77 ? -10.495 16.679 0.359 1.00 54.81 77 PRO A CA 1
ATOM 623 C C . PRO A 1 77 ? -9.070 16.392 0.866 1.00 54.81 77 PRO A C 1
ATOM 625 O O . PRO A 1 77 ? -8.389 15.534 0.308 1.00 54.81 77 PRO A O 1
ATOM 628 N N . PRO A 1 78 ? -8.580 17.108 1.902 1.00 59.75 78 PRO A N 1
ATOM 629 C CA . PRO A 1 78 ? -7.193 16.979 2.328 1.00 59.75 78 PRO A CA 1
ATOM 630 C C . PRO A 1 78 ? -6.888 15.557 2.797 1.00 59.75 78 PRO A C 1
ATOM 632 O O . PRO A 1 78 ? -7.631 14.983 3.594 1.00 59.75 78 PRO A O 1
ATOM 635 N N . ILE A 1 79 ? -5.736 15.042 2.357 1.00 66.69 79 ILE A N 1
ATOM 636 C CA . ILE A 1 79 ? -5.020 13.950 3.024 1.00 66.69 79 ILE A CA 1
ATOM 637 C C . ILE A 1 79 ? -5.102 14.222 4.534 1.00 66.69 79 ILE A C 1
ATOM 639 O O . ILE A 1 79 ? -4.739 15.332 4.952 1.00 66.69 79 ILE A O 1
ATOM 643 N N . PRO A 1 80 ? -5.614 13.284 5.355 1.00 70.25 80 PRO A N 1
ATOM 644 C CA . PRO A 1 80 ? -5.759 13.518 6.782 1.00 70.25 80 PRO A CA 1
ATOM 645 C C . PRO A 1 80 ? -4.398 13.925 7.335 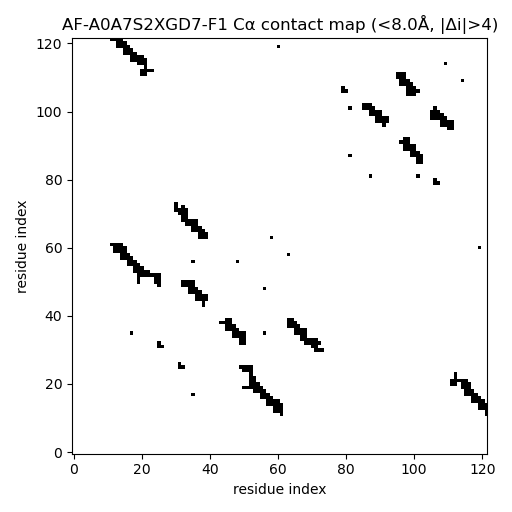1.00 70.25 80 PRO A C 1
ATOM 647 O O . PRO A 1 80 ? -3.389 13.249 7.119 1.00 70.25 80 PRO A O 1
ATOM 650 N N . LYS A 1 81 ? -4.357 15.075 8.008 1.00 75.06 81 LYS A N 1
ATOM 651 C CA . LYS A 1 81 ? -3.123 15.606 8.588 1.00 75.06 81 LYS A CA 1
ATOM 652 C C . LYS A 1 81 ? -2.763 14.772 9.813 1.00 75.06 81 LYS A C 1
ATOM 654 O O . LYS A 1 81 ? -3.092 15.137 10.939 1.00 75.06 81 LYS A O 1
ATOM 659 N N . ILE A 1 82 ? -2.106 13.642 9.577 1.00 84.88 82 ILE A N 1
ATOM 660 C CA . ILE A 1 82 ? -1.576 12.783 10.631 1.00 84.88 82 ILE A CA 1
ATOM 661 C C . ILE A 1 82 ? -0.356 13.477 11.229 1.00 84.88 82 ILE A C 1
ATOM 663 O O . ILE A 1 82 ? 0.623 13.771 10.540 1.00 84.88 82 ILE A O 1
ATOM 667 N N . ARG A 1 83 ? -0.434 13.750 12.528 1.00 84.75 83 ARG A N 1
ATOM 668 C CA . ARG A 1 83 ? 0.669 14.289 13.317 1.00 84.75 83 ARG A CA 1
ATOM 669 C C . ARG A 1 83 ? 1.464 13.127 13.895 1.00 84.75 83 ARG A C 1
ATOM 671 O O . ARG A 1 83 ? 0.883 12.260 14.538 1.00 84.75 83 ARG A O 1
ATOM 678 N N . LYS A 1 84 ? 2.774 13.087 13.643 1.00 85.25 84 LYS A N 1
ATOM 679 C CA . LYS A 1 84 ? 3.631 11.944 14.018 1.00 85.25 84 LYS A CA 1
ATOM 680 C C . LYS A 1 84 ? 3.749 11.768 15.533 1.00 85.25 84 LYS A C 1
ATOM 682 O O . LYS A 1 84 ? 4.042 10.674 15.996 1.00 85.25 84 LYS A O 1
ATOM 687 N N . GLU A 1 85 ? 3.538 12.844 16.278 1.00 92.00 85 GLU A N 1
ATOM 688 C CA . GLU A 1 85 ? 3.570 12.892 17.736 1.00 92.00 85 GLU A CA 1
ATOM 689 C C . GLU A 1 85 ? 2.282 12.386 18.403 1.00 92.00 85 GLU A C 1
ATOM 691 O O . GLU A 1 85 ? 2.272 12.184 19.614 1.00 92.00 85 GLU A O 1
ATOM 696 N N . LYS A 1 86 ? 1.205 12.181 17.634 1.00 90.06 86 LYS A N 1
ATOM 697 C CA . LYS A 1 86 ? -0.088 11.720 18.145 1.00 90.06 86 LYS A CA 1
ATOM 698 C C . LYS A 1 86 ? -0.316 10.261 17.806 1.00 90.06 86 LYS A C 1
ATOM 700 O O . LYS A 1 86 ? 0.001 9.801 16.705 1.00 90.06 86 LYS A O 1
ATOM 705 N N . GLU A 1 87 ? -0.955 9.546 18.722 1.00 92.06 87 GLU A N 1
ATOM 706 C CA . GLU A 1 87 ? -1.425 8.209 18.407 1.00 92.06 87 GLU A CA 1
ATOM 707 C C . GLU A 1 87 ? -2.487 8.293 17.306 1.00 92.06 87 GLU A C 1
ATOM 709 O O . GLU A 1 87 ? -3.426 9.088 17.370 1.00 92.06 87 GLU A O 1
ATOM 714 N N . THR A 1 88 ? -2.316 7.476 16.270 1.00 92.38 88 THR A N 1
ATOM 715 C CA . THR A 1 88 ? -3.246 7.395 15.148 1.00 92.38 88 THR A CA 1
ATOM 716 C C . THR A 1 88 ? -3.545 5.935 14.858 1.00 92.38 88 THR A C 1
ATOM 718 O O . THR A 1 88 ? -2.629 5.123 14.729 1.00 92.38 88 THR A O 1
ATOM 721 N N . ARG A 1 89 ? -4.830 5.592 14.752 1.00 92.88 89 ARG A N 1
ATOM 722 C CA . ARG A 1 89 ? -5.290 4.224 14.492 1.00 92.88 89 ARG A CA 1
ATOM 723 C C . ARG A 1 89 ? -6.333 4.219 13.383 1.00 92.88 89 ARG A C 1
ATOM 725 O O . ARG A 1 89 ? -7.258 5.028 13.389 1.00 92.88 89 ARG A O 1
ATOM 732 N N . LEU A 1 90 ? -6.220 3.268 12.461 1.00 91.94 90 LEU A N 1
ATOM 733 C CA . LEU A 1 90 ? -7.293 2.935 11.528 1.00 91.94 90 LEU A CA 1
ATOM 734 C C . LEU A 1 90 ? -8.231 1.932 12.215 1.00 91.94 90 LEU A C 1
ATOM 736 O O . LEU A 1 90 ? -7.792 0.868 12.640 1.00 91.94 90 LEU A O 1
ATOM 740 N N . THR A 1 91 ? -9.509 2.280 12.355 1.00 93.75 91 THR A N 1
ATOM 741 C CA . THR A 1 91 ? -10.512 1.465 13.057 1.00 93.75 91 THR A CA 1
ATOM 742 C C . THR A 1 91 ? -11.623 1.053 12.102 1.00 93.75 91 THR A C 1
ATOM 744 O O . THR A 1 91 ? -12.247 1.919 11.484 1.00 93.75 91 THR A O 1
ATOM 747 N N . TYR A 1 92 ? -11.921 -0.246 12.034 1.00 94.25 92 TYR A N 1
ATOM 748 C CA . TYR A 1 92 ? -13.110 -0.744 11.346 1.00 94.25 92 TYR A CA 1
ATOM 749 C C . TYR A 1 92 ? -14.360 -0.452 12.182 1.00 94.25 92 TYR A C 1
ATOM 751 O O . TYR A 1 92 ? -14.407 -0.767 13.372 1.00 94.25 92 TYR A O 1
ATOM 759 N N . LYS A 1 93 ? -15.364 0.181 11.574 1.00 95.00 93 LYS A N 1
ATOM 760 C CA . LYS A 1 93 ? -16.626 0.566 12.225 1.00 95.00 93 LYS A CA 1
ATOM 761 C C . LYS A 1 93 ? -17.794 -0.361 11.865 1.00 95.00 93 LYS A C 1
ATOM 763 O O . LYS A 1 93 ? -18.875 -0.189 12.418 1.00 95.00 93 LYS A O 1
ATOM 768 N N . GLY A 1 94 ? -17.571 -1.355 11.001 1.00 94.62 94 GLY A N 1
ATOM 769 C CA . GLY A 1 94 ? -18.623 -2.202 10.433 1.00 94.62 94 GLY A CA 1
ATOM 770 C C . GLY A 1 94 ? -19.149 -1.656 9.105 1.00 94.62 94 GLY A C 1
ATOM 771 O O . GLY A 1 94 ? -18.872 -0.514 8.750 1.00 94.62 94 GLY A O 1
ATOM 772 N N . ASN A 1 95 ? -19.904 -2.479 8.370 1.00 94.69 95 ASN A N 1
ATOM 773 C CA . ASN A 1 95 ? -20.553 -2.113 7.102 1.00 94.69 95 ASN A CA 1
ATOM 774 C C . ASN A 1 95 ? -19.615 -1.436 6.083 1.00 94.69 95 ASN A C 1
ATOM 776 O O . ASN A 1 95 ? -19.976 -0.418 5.501 1.00 94.69 95 ASN A O 1
ATOM 780 N N . ASP A 1 96 ? -18.407 -1.982 5.906 1.00 94.19 96 ASP A N 1
ATOM 781 C CA . ASP A 1 96 ? -17.384 -1.450 4.990 1.00 94.19 96 ASP A CA 1
ATOM 782 C C . ASP A 1 96 ? -16.907 -0.017 5.313 1.00 94.19 96 ASP A C 1
ATOM 784 O O . ASP A 1 96 ? -16.383 0.703 4.468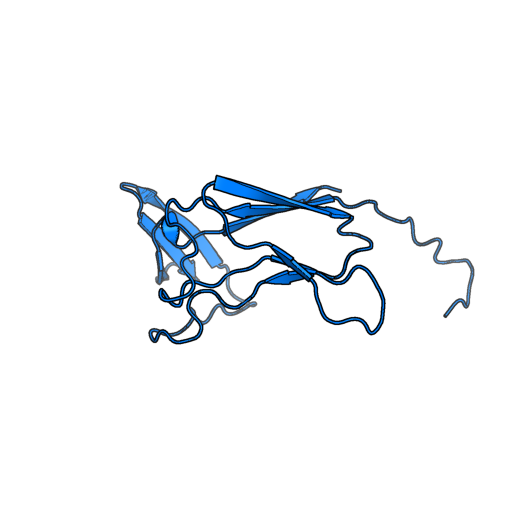 1.00 94.19 96 ASP A O 1
ATOM 788 N N . GLN A 1 97 ? -17.064 0.420 6.564 1.00 95.00 97 GLN A N 1
ATOM 789 C CA . GLN A 1 97 ? -16.602 1.733 7.000 1.00 95.00 97 GLN A CA 1
ATOM 790 C C . GLN A 1 97 ? -15.348 1.632 7.854 1.00 95.00 97 GLN A C 1
ATOM 792 O O . GLN A 1 97 ? -15.292 0.936 8.872 1.00 95.00 97 GLN A O 1
ATOM 797 N N . TRP A 1 98 ? -14.361 2.427 7.474 1.00 93.50 98 TRP A N 1
ATOM 798 C CA . TRP A 1 98 ? -13.108 2.608 8.180 1.00 93.50 98 TRP A CA 1
ATOM 799 C C . TRP A 1 98 ? -12.966 4.064 8.606 1.00 93.50 98 TRP A C 1
ATOM 801 O O . TRP A 1 98 ? -13.353 4.988 7.891 1.00 93.50 98 TRP A O 1
ATOM 811 N N . SER A 1 99 ? -12.398 4.286 9.787 1.00 93.19 99 SER A N 1
ATOM 812 C CA . SER A 1 99 ? -12.143 5.626 10.311 1.00 93.19 99 SER A CA 1
ATOM 813 C C . SER A 1 99 ? -10.712 5.724 10.811 1.00 93.19 99 SER A C 1
ATOM 815 O O . SER A 1 99 ? -10.261 4.878 11.584 1.00 93.19 99 SER A O 1
ATOM 817 N N . VAL A 1 100 ? -10.003 6.760 10.367 1.00 92.12 100 VAL A N 1
ATOM 818 C CA . VAL A 1 100 ? -8.714 7.136 10.950 1.00 92.12 100 VAL A CA 1
ATOM 819 C C . VAL A 1 100 ? -9.010 8.009 12.159 1.00 92.12 100 VAL A C 1
ATOM 821 O O . VAL A 1 100 ? -9.609 9.075 12.022 1.00 92.12 100 VAL A O 1
ATOM 824 N N . VAL A 1 101 ? -8.601 7.541 13.333 1.00 92.50 101 VAL A N 1
ATOM 825 C CA . VAL A 1 101 ? -8.802 8.212 14.616 1.00 92.50 101 VAL A CA 1
ATOM 826 C C . VAL A 1 101 ? -7.451 8.688 15.136 1.00 92.50 101 VAL A C 1
ATOM 828 O O . VAL A 1 101 ? -6.515 7.891 15.189 1.00 92.50 101 VAL A O 1
ATOM 831 N N . SER A 1 102 ? -7.355 9.956 15.531 1.00 92.62 102 SER A N 1
ATOM 832 C CA . SER A 1 102 ? -6.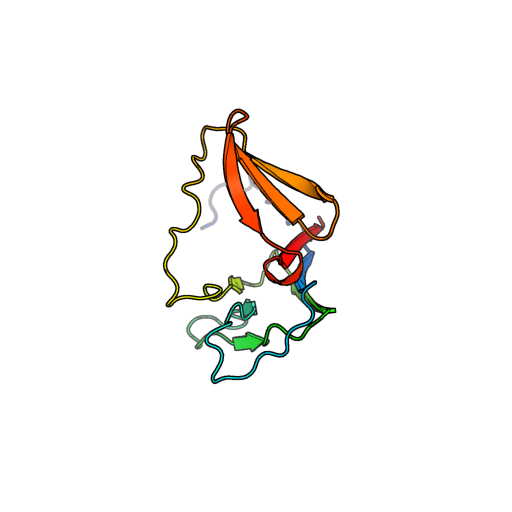179 10.534 16.190 1.00 92.62 102 SER A CA 1
ATOM 833 C C . SER A 1 102 ? -6.619 11.271 17.453 1.00 92.62 102 SER A C 1
ATOM 835 O O . SER A 1 102 ? -7.561 12.055 17.397 1.00 92.62 102 SER A O 1
ATOM 837 N N . ASP A 1 103 ? -6.001 10.967 18.599 1.00 90.06 103 ASP A N 1
ATOM 838 C CA . ASP A 1 103 ? -6.393 11.472 19.933 1.00 90.06 103 ASP A CA 1
ATOM 839 C C . ASP A 1 103 ? -7.899 11.340 20.255 1.00 90.06 103 ASP A C 1
ATOM 841 O O . ASP A 1 103 ? -8.499 12.185 20.912 1.00 90.06 103 ASP A O 1
ATOM 845 N N . GLY A 1 104 ? -8.538 10.271 19.773 1.00 87.94 104 GLY A N 1
ATOM 846 C CA . GLY A 1 104 ? -9.971 10.022 19.975 1.00 87.94 104 GLY A CA 1
ATOM 847 C C . GLY A 1 104 ? -10.901 10.706 18.965 1.00 87.94 104 GLY A C 1
ATOM 848 O O . GLY A 1 104 ? -12.086 10.375 18.924 1.00 87.94 104 GLY A O 1
ATOM 849 N N . GLU A 1 105 ? -10.386 11.573 18.090 1.00 89.50 105 GLU A N 1
ATOM 850 C CA . GLU A 1 105 ? -11.165 12.249 17.049 1.00 89.50 105 GLU A CA 1
ATOM 851 C C . GLU A 1 105 ? -11.025 11.558 15.688 1.00 89.50 105 GLU A C 1
ATOM 853 O O . GLU A 1 105 ? -9.930 11.198 15.254 1.00 89.50 105 GLU A O 1
ATOM 858 N N . SER A 1 106 ? -12.142 11.382 14.974 1.00 90.38 106 SER A N 1
ATOM 859 C CA . SER A 1 106 ? -12.132 10.851 13.606 1.00 90.38 106 SER A CA 1
ATOM 860 C C . SER A 1 106 ? -11.650 11.924 12.629 1.00 90.38 106 SER A C 1
ATOM 862 O O . SER A 1 106 ? -12.399 12.841 12.301 1.00 90.38 106 SER A O 1
ATOM 864 N N . ILE A 1 107 ? -10.445 11.752 12.091 1.00 90.12 107 ILE A N 1
ATOM 865 C CA . ILE A 1 107 ? -9.812 12.677 11.138 1.00 90.12 107 ILE A CA 1
ATOM 866 C C . ILE A 1 107 ? -9.942 12.234 9.673 1.00 90.12 107 ILE A C 1
ATOM 868 O O . ILE A 1 107 ? -9.528 12.959 8.772 1.00 90.12 107 ILE A O 1
ATOM 872 N N . GLY A 1 108 ? -10.518 11.057 9.419 1.00 88.50 108 GLY A N 1
ATOM 873 C CA . GLY A 1 108 ? -10.779 10.561 8.068 1.00 88.50 108 GLY A CA 1
ATOM 874 C C . GLY A 1 108 ? -11.758 9.393 8.058 1.00 88.50 108 GLY A C 1
ATOM 875 O O . GLY A 1 108 ? -11.870 8.662 9.046 1.00 88.50 108 GLY A O 1
ATOM 876 N N . LYS A 1 109 ? -12.471 9.229 6.941 1.00 90.31 109 LYS A N 1
ATOM 877 C CA . LYS A 1 109 ? -13.405 8.127 6.685 1.00 90.31 109 LYS A CA 1
ATOM 878 C C . LYS A 1 109 ? -13.071 7.496 5.339 1.00 90.31 109 LYS A C 1
ATOM 880 O O . LYS A 1 109 ? -12.826 8.225 4.383 1.00 90.31 109 LYS A O 1
ATOM 885 N N . TYR A 1 110 ? -13.079 6.172 5.301 1.00 89.75 110 TYR A N 1
ATOM 886 C CA . TYR A 1 110 ? -12.645 5.366 4.165 1.00 89.75 110 TYR A CA 1
ATOM 887 C C . TYR A 1 110 ? -13.535 4.137 4.016 1.00 89.75 110 TYR A C 1
ATOM 889 O O . TYR A 1 110 ? -14.178 3.708 4.978 1.00 89.75 110 TYR A O 1
ATOM 897 N N . THR A 1 111 ? -13.526 3.565 2.822 1.00 92.19 111 THR A N 1
ATOM 898 C CA . THR A 1 111 ? -14.065 2.232 2.524 1.00 92.19 111 THR A CA 1
ATOM 899 C C . THR A 1 111 ? -12.926 1.241 2.313 1.00 92.19 111 THR A C 1
ATOM 901 O O . THR A 1 111 ? -11.769 1.656 2.214 1.00 92.19 111 THR A O 1
ATOM 904 N N . THR A 1 112 ? -13.210 -0.063 2.232 1.00 91.62 112 THR A N 1
ATOM 905 C CA . THR A 1 112 ? -12.168 -1.054 1.889 1.00 91.62 112 THR A CA 1
ATOM 906 C C . THR A 1 112 ? -11.538 -0.767 0.525 1.00 91.62 112 THR A C 1
ATOM 908 O O . THR A 1 112 ? -10.343 -0.995 0.342 1.00 91.62 112 THR A O 1
ATOM 911 N N . ASP A 1 113 ? -12.297 -0.175 -0.397 1.00 91.00 113 ASP A N 1
ATOM 912 C CA . ASP A 1 113 ? -11.810 0.213 -1.721 1.00 91.00 113 ASP A CA 1
ATOM 913 C C . ASP A 1 113 ? -10.765 1.342 -1.704 1.00 91.00 113 ASP A C 1
ATOM 915 O O . ASP A 1 113 ? -10.024 1.515 -2.673 1.00 91.00 113 ASP A O 1
ATOM 919 N N . ASP A 1 114 ? -10.663 2.083 -0.599 1.00 87.25 114 ASP A N 1
ATOM 920 C CA . ASP A 1 114 ? -9.658 3.133 -0.407 1.00 87.25 114 ASP A CA 1
ATOM 921 C C . ASP A 1 114 ? -8.376 2.621 0.265 1.00 87.25 114 ASP A C 1
ATOM 923 O O . ASP A 1 114 ? -7.421 3.380 0.461 1.00 87.25 114 ASP A O 1
ATOM 927 N N . LEU A 1 115 ? -8.353 1.349 0.671 1.00 88.12 115 LEU A N 1
ATOM 928 C CA . LEU A 1 115 ? -7.278 0.790 1.474 1.00 88.12 115 LEU A CA 1
ATOM 929 C C . LEU A 1 115 ? -6.283 -0.020 0.648 1.00 88.12 115 LEU A C 1
ATOM 931 O O . LEU A 1 115 ? -6.600 -0.760 -0.285 1.00 88.12 115 LEU A O 1
ATOM 935 N N . ARG A 1 116 ? -5.036 0.056 1.105 1.00 88.81 116 ARG A N 1
ATOM 936 C CA . ARG A 1 116 ? -3.942 -0.812 0.695 1.00 88.81 116 ARG A CA 1
ATOM 937 C C . ARG A 1 116 ? -3.142 -1.193 1.925 1.00 88.81 116 ARG A C 1
ATOM 939 O O . ARG A 1 116 ? -2.843 -0.339 2.761 1.00 88.81 116 ARG A O 1
ATOM 946 N N . ILE A 1 117 ? -2.771 -2.461 2.021 1.00 89.25 117 ILE A N 1
ATOM 947 C CA . ILE A 1 117 ? -2.063 -3.001 3.179 1.00 89.25 117 ILE A CA 1
ATOM 948 C C . ILE A 1 117 ? -0.607 -3.241 2.800 1.00 89.25 117 ILE A C 1
ATOM 950 O O . ILE A 1 117 ? -0.292 -3.653 1.686 1.00 89.25 117 ILE A O 1
ATOM 954 N N . SER A 1 118 ? 0.302 -2.946 3.723 1.00 89.00 118 SER A N 1
ATOM 955 C CA . SER A 1 118 ? 1.724 -3.255 3.587 1.00 89.00 118 SER A CA 1
ATOM 956 C C . SER A 1 118 ? 2.156 -4.113 4.767 1.00 89.00 118 SER A C 1
ATOM 958 O O . SER A 1 118 ? 1.854 -3.780 5.911 1.00 89.00 118 SER A O 1
ATOM 960 N N . VAL A 1 119 ? 2.851 -5.211 4.486 1.00 88.31 119 VAL A N 1
ATOM 961 C CA . VAL A 1 119 ? 3.392 -6.125 5.494 1.00 88.31 119 VAL A CA 1
ATOM 962 C C . VAL A 1 119 ? 4.896 -6.207 5.302 1.00 88.31 119 VAL A C 1
ATOM 964 O O . VAL A 1 119 ? 5.388 -6.388 4.189 1.00 88.31 119 VAL A O 1
ATOM 967 N N . VAL A 1 120 ? 5.624 -6.063 6.402 1.00 88.56 120 VAL A N 1
ATOM 968 C CA . VAL A 1 120 ? 7.076 -6.201 6.450 1.00 88.56 120 VAL A CA 1
ATOM 969 C C . VAL A 1 120 ? 7.398 -7.423 7.297 1.00 88.56 120 VAL A C 1
ATOM 971 O O . VAL A 1 120 ? 7.068 -7.448 8.481 1.00 88.56 120 VAL A O 1
ATOM 974 N N . TYR A 1 121 ? 8.035 -8.421 6.689 1.00 88.00 121 TYR A N 1
ATOM 975 C CA . TYR A 1 121 ? 8.498 -9.634 7.360 1.00 88.00 121 TYR A CA 1
ATOM 976 C C . TYR A 1 121 ? 10.028 -9.629 7.444 1.00 88.00 121 TYR A C 1
ATOM 978 O O . TYR A 1 121 ? 10.688 -9.307 6.452 1.00 88.00 121 TYR A O 1
ATOM 986 N N . ARG A 1 122 ? 10.576 -9.946 8.620 1.00 84.12 122 ARG A N 1
ATOM 987 C CA . ARG A 1 122 ? 12.006 -9.885 8.963 1.00 84.12 122 ARG A CA 1
ATOM 988 C C . ARG A 1 122 ? 12.427 -11.142 9.710 1.00 84.12 122 ARG A C 1
ATOM 990 O O . ARG A 1 122 ? 11.571 -11.659 10.462 1.00 84.12 122 ARG A O 1
#

Nearest PDB structures (foldseek):
  3mgu-assembly1_A-2  TM=5.456E-01  e=2.491E+00  Saccharomyces cerevisiae
  2nz9-assembly2_B  TM=2.693E-01  e=1.516E+00  Clostridium botulinum
  4jra-assembly1_A  TM=2.519E-01  e=1.693E+00  Clostridium botulinum
  5azy-assembly3_A  TM=4.164E-01  e=5.394E+00  Rattus norvegicus